Protein AF-A0A2P9GNP9-F1 (afdb_monomer_lite)

Secondary structure (DSSP, 8-state):
----------PPP---SS-GGGHHHHHHHHHHHHHHHHHHHHHHHHH-TTT--HHHHHHHHHHHHHHHHHHHHHHHHHTTTT-

Sequence (83 aa):
MNASENNYVDLEPFNSILDRKYFPYFFFLFEIYSFISIFCLFDYNKVNRTKQSIKTNLILCFIASINIGLSIYFLLLYFDVCI

Radius of gyration: 21.91 Å; chains: 1; bounding box: 57×36×56 Å

Structure (mmCIF, N/CA/C/O backbone):
data_AF-A0A2P9GNP9-F1
#
_entry.id   AF-A0A2P9GNP9-F1
#
loop_
_atom_site.group_PDB
_atom_site.id
_atom_site.type_symbol
_atom_site.label_atom_id
_atom_site.label_alt_id
_atom_site.label_comp_id
_atom_site.label_asym_id
_atom_site.label_entity_id
_atom_site.label_seq_id
_atom_site.pdbx_PDB_ins_code
_atom_site.Cartn_x
_atom_site.Cartn_y
_atom_site.Cartn_z
_atom_site.occupancy
_atom_site.B_iso_or_equiv
_atom_site.auth_seq_id
_atom_site.auth_comp_id
_atom_site.auth_asym_id
_atom_site.auth_atom_id
_atom_site.pdbx_PDB_model_num
ATOM 1 N N . MET A 1 1 ? 35.434 28.778 -34.921 1.00 38.41 1 MET A N 1
ATOM 2 C CA . MET A 1 1 ? 36.295 27.603 -34.667 1.00 38.41 1 MET A CA 1
ATOM 3 C C . MET A 1 1 ? 36.685 27.642 -33.199 1.00 38.41 1 MET A C 1
ATOM 5 O O . MET A 1 1 ? 37.246 28.650 -32.812 1.00 38.41 1 MET A O 1
ATOM 9 N N . ASN A 1 2 ? 36.387 26.706 -32.304 1.00 44.69 2 ASN A N 1
ATOM 10 C CA . ASN A 1 2 ? 35.610 25.468 -32.315 1.00 44.69 2 ASN A CA 1
ATOM 11 C C . ASN A 1 2 ? 35.003 25.368 -30.905 1.00 44.69 2 ASN A C 1
ATOM 13 O O . ASN A 1 2 ? 35.753 25.304 -29.939 1.00 44.69 2 ASN A O 1
ATOM 17 N N . ALA A 1 3 ? 33.676 25.378 -30.776 1.00 47.16 3 ALA A N 1
ATOM 18 C CA . ALA A 1 3 ? 32.992 25.093 -29.512 1.00 47.16 3 ALA A CA 1
ATOM 19 C C . ALA A 1 3 ? 32.673 23.592 -29.450 1.00 47.16 3 ALA A C 1
ATOM 21 O O . ALA A 1 3 ? 31.517 23.186 -29.480 1.00 47.16 3 ALA A O 1
ATOM 22 N N . SER A 1 4 ? 33.716 22.764 -29.486 1.00 53.59 4 SER A N 1
ATOM 23 C CA . SER A 1 4 ? 33.594 21.305 -29.456 1.00 53.59 4 SER A CA 1
ATOM 24 C C . SER A 1 4 ? 34.649 20.705 -28.533 1.00 53.59 4 SER A C 1
ATOM 26 O O . SER A 1 4 ? 35.384 19.799 -28.918 1.00 53.59 4 SER A O 1
ATOM 28 N N . GLU A 1 5 ? 34.745 21.223 -27.313 1.00 51.81 5 GLU A N 1
ATOM 29 C CA . GLU A 1 5 ? 35.252 20.413 -26.210 1.00 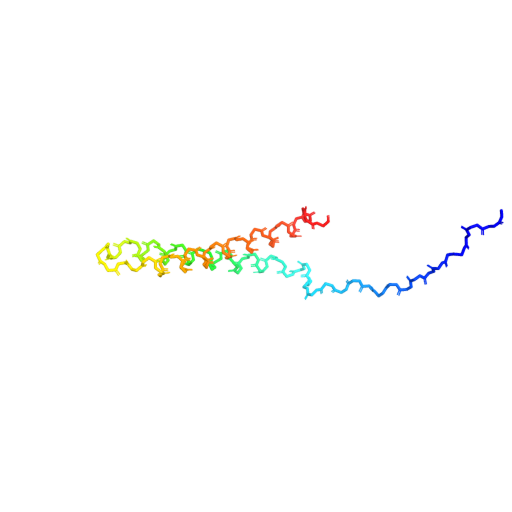51.81 5 GLU A CA 1
ATOM 30 C C . GLU A 1 5 ? 34.076 19.557 -25.742 1.00 51.81 5 GLU A C 1
ATOM 32 O O . GLU A 1 5 ? 33.284 19.943 -24.883 1.00 51.81 5 GLU A O 1
ATOM 37 N N . ASN A 1 6 ? 33.904 18.413 -26.412 1.00 56.00 6 ASN A N 1
ATOM 38 C CA . ASN A 1 6 ? 33.049 17.336 -25.935 1.00 56.00 6 ASN A CA 1
ATOM 39 C C . ASN A 1 6 ? 33.667 16.820 -24.636 1.00 56.00 6 ASN A C 1
ATOM 41 O O . ASN A 1 6 ? 34.445 15.867 -24.641 1.00 56.00 6 ASN A O 1
ATOM 45 N N . ASN A 1 7 ? 33.332 17.481 -23.532 1.00 57.56 7 ASN A N 1
ATOM 46 C CA . ASN A 1 7 ? 33.504 16.935 -22.203 1.00 57.56 7 ASN A CA 1
ATOM 47 C C . ASN A 1 7 ? 32.596 15.708 -22.133 1.00 57.56 7 ASN A C 1
ATOM 49 O O . ASN A 1 7 ? 31.409 15.819 -21.827 1.00 57.56 7 ASN A O 1
ATOM 53 N N . TYR A 1 8 ? 33.141 14.547 -22.498 1.00 58.16 8 TYR A N 1
ATOM 54 C CA . TYR A 1 8 ? 32.568 13.254 -22.155 1.00 58.16 8 TYR A CA 1
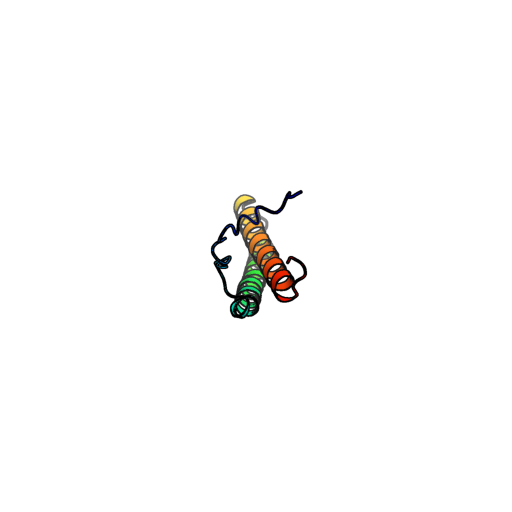ATOM 55 C C . TYR A 1 8 ? 32.618 13.161 -20.634 1.00 58.16 8 TYR A C 1
ATOM 57 O O . TYR A 1 8 ? 33.589 12.706 -20.037 1.00 58.16 8 TYR A O 1
ATOM 65 N N . VAL A 1 9 ? 31.592 13.717 -19.999 1.00 63.50 9 VAL A N 1
ATOM 66 C CA . VAL A 1 9 ? 31.297 13.446 -18.604 1.00 63.50 9 VAL A CA 1
ATOM 67 C C . VAL A 1 9 ? 30.828 11.998 -18.601 1.00 63.50 9 VAL A C 1
ATOM 69 O O . VAL A 1 9 ? 29.705 11.720 -19.023 1.00 63.50 9 VAL A O 1
ATOM 72 N N . ASP A 1 10 ? 31.713 11.082 -18.206 1.00 60.19 10 ASP A N 1
ATOM 73 C CA . ASP A 1 10 ? 31.355 9.702 -17.878 1.00 60.19 10 ASP A CA 1
ATOM 74 C C . ASP A 1 10 ? 30.399 9.752 -16.681 1.00 60.19 10 ASP A C 1
ATOM 76 O O . ASP A 1 10 ? 30.793 9.710 -15.516 1.00 60.19 10 ASP A O 1
ATOM 80 N N . LEU A 1 11 ? 29.117 9.949 -16.976 1.00 69.62 11 LEU A N 1
ATOM 81 C CA . LEU A 1 11 ? 28.049 9.784 -16.010 1.00 69.62 11 LEU A CA 1
ATOM 82 C C . LEU A 1 11 ? 27.924 8.284 -15.769 1.00 69.62 11 LEU A C 1
ATOM 84 O O . LEU A 1 11 ? 27.652 7.524 -16.701 1.00 69.62 11 LEU A O 1
ATOM 88 N N . GLU A 1 12 ? 28.134 7.859 -14.523 1.00 64.94 12 GLU A N 1
ATOM 89 C CA . GLU A 1 12 ? 27.840 6.485 -14.130 1.00 64.94 12 GLU A CA 1
ATOM 90 C C . GLU A 1 12 ? 26.398 6.142 -14.539 1.00 64.94 12 GLU A C 1
ATOM 92 O O . GLU A 1 12 ? 25.492 6.971 -14.369 1.00 64.94 12 GLU A O 1
ATOM 97 N N . PRO A 1 13 ? 26.159 4.950 -15.113 1.00 66.94 13 PRO A N 1
ATOM 98 C CA . PRO A 1 13 ? 24.824 4.564 -15.537 1.00 66.94 13 PRO A CA 1
ATOM 99 C C . PRO A 1 13 ? 23.873 4.626 -14.341 1.00 66.94 13 PRO A C 1
ATOM 101 O O . PRO A 1 13 ? 24.198 4.167 -13.245 1.00 66.94 13 PRO A O 1
ATOM 104 N N . PHE A 1 14 ? 22.688 5.202 -14.555 1.00 67.62 14 PHE A N 1
ATOM 105 C CA . PHE A 1 14 ? 21.663 5.286 -13.522 1.00 67.62 14 PHE A CA 1
ATOM 106 C C . PHE A 1 14 ? 21.278 3.876 -13.063 1.00 67.62 14 PHE A C 1
ATOM 108 O O . PHE A 1 14 ? 20.568 3.144 -13.756 1.00 67.62 14 PHE A O 1
ATOM 115 N N . ASN A 1 15 ? 21.748 3.498 -11.877 1.00 69.81 15 ASN A N 1
ATOM 116 C CA . ASN A 1 15 ? 21.350 2.261 -11.231 1.00 69.81 15 ASN A CA 1
ATOM 117 C C . ASN A 1 15 ? 20.016 2.498 -10.529 1.00 69.81 15 ASN A C 1
ATOM 119 O O . ASN A 1 15 ? 19.958 3.098 -9.454 1.00 69.81 15 ASN A O 1
ATOM 123 N N . SER A 1 16 ? 18.931 2.029 -11.147 1.00 75.50 16 SER A N 1
ATOM 124 C CA . SER A 1 16 ? 17.631 2.003 -10.482 1.00 75.50 16 SER A CA 1
ATOM 125 C C . SER A 1 16 ? 17.727 1.168 -9.205 1.00 75.50 16 SER A C 1
ATOM 127 O O . SER A 1 16 ? 18.245 0.053 -9.223 1.00 75.50 16 SER A O 1
ATOM 129 N N . ILE A 1 17 ? 17.174 1.681 -8.103 1.00 84.44 17 ILE A N 1
ATOM 130 C CA . ILE A 1 17 ? 17.057 0.941 -6.834 1.00 84.44 17 ILE A CA 1
ATOM 131 C C . ILE A 1 17 ? 16.243 -0.348 -7.035 1.00 84.44 17 ILE A C 1
ATOM 133 O O . ILE A 1 17 ? 16.429 -1.327 -6.313 1.00 84.44 17 ILE A O 1
ATOM 137 N N . LEU A 1 18 ? 15.340 -0.354 -8.019 1.00 85.88 18 LEU A N 1
ATOM 138 C CA . LEU A 1 18 ? 14.467 -1.479 -8.306 1.00 85.88 18 LEU A CA 1
ATOM 139 C C . LEU A 1 18 ? 14.390 -1.763 -9.807 1.00 85.88 18 LEU A C 1
ATOM 141 O O . LEU A 1 18 ? 14.017 -0.895 -10.601 1.00 85.88 18 LEU A O 1
ATOM 145 N N . ASP A 1 19 ? 14.680 -3.008 -10.188 1.00 88.25 19 ASP A N 1
ATOM 146 C CA . ASP A 1 19 ? 14.509 -3.456 -11.569 1.00 88.25 19 ASP A CA 1
ATOM 147 C C . ASP A 1 19 ? 13.030 -3.449 -11.964 1.00 88.25 19 ASP A C 1
ATOM 149 O O . ASP A 1 19 ? 12.175 -4.000 -11.263 1.00 88.25 19 ASP A O 1
ATOM 153 N N . ARG A 1 20 ? 12.744 -2.948 -13.169 1.00 85.44 20 ARG A N 1
ATOM 154 C CA . ARG A 1 20 ? 11.389 -2.892 -13.739 1.00 85.44 20 ARG A CA 1
ATOM 155 C C . ARG A 1 20 ? 10.671 -4.243 -13.768 1.00 85.44 20 ARG A C 1
ATOM 157 O O . ARG A 1 20 ? 9.453 -4.298 -13.614 1.00 85.44 20 ARG A O 1
ATOM 164 N N . LYS A 1 21 ? 11.419 -5.347 -13.889 1.00 90.50 21 LYS A N 1
ATOM 165 C CA . LYS A 1 21 ? 10.873 -6.716 -13.834 1.00 90.50 21 LYS A CA 1
ATOM 166 C C . LYS A 1 21 ? 10.112 -7.008 -12.534 1.00 90.50 21 LYS A C 1
ATOM 168 O O . LYS A 1 21 ? 9.268 -7.898 -12.522 1.00 90.50 21 LYS A O 1
ATOM 173 N N . TYR A 1 22 ? 10.394 -6.271 -11.456 1.00 92.94 22 TYR A N 1
ATOM 174 C CA . TYR A 1 22 ? 9.744 -6.446 -10.162 1.00 92.94 22 TYR A CA 1
ATOM 175 C C . TYR A 1 22 ? 8.499 -5.573 -9.963 1.00 92.94 22 TYR A C 1
ATOM 177 O O . TYR A 1 22 ? 7.718 -5.860 -9.059 1.00 92.94 22 TYR A O 1
ATOM 185 N N . PHE A 1 23 ? 8.259 -4.554 -10.794 1.00 92.50 23 PHE A N 1
ATOM 186 C CA . PHE A 1 23 ? 7.130 -3.63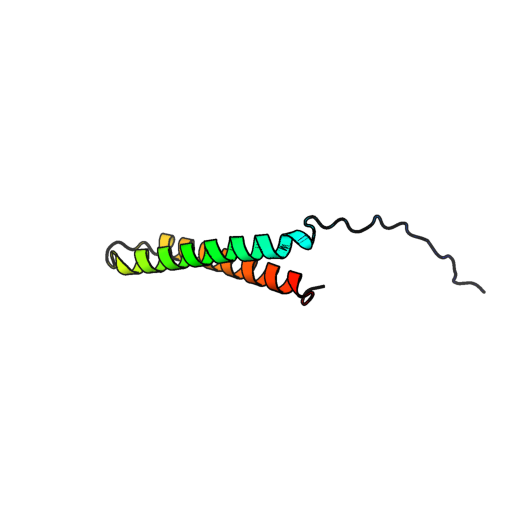0 -10.603 1.00 92.50 23 PHE A CA 1
ATOM 187 C C . PHE A 1 23 ? 5.760 -4.329 -10.527 1.00 92.50 23 PHE A C 1
ATOM 189 O O . PHE A 1 23 ? 5.000 -3.990 -9.619 1.00 92.50 23 PHE A O 1
ATOM 196 N N . PRO A 1 24 ? 5.448 -5.354 -11.353 1.00 93.38 24 PRO A N 1
ATOM 197 C CA . PRO A 1 24 ? 4.183 -6.083 -11.229 1.00 93.38 24 PRO A CA 1
ATOM 198 C C . PRO A 1 24 ? 4.000 -6.752 -9.863 1.00 93.38 24 PRO A C 1
ATOM 200 O O . PRO A 1 24 ? 2.892 -6.794 -9.339 1.00 93.38 24 PRO A O 1
ATOM 203 N N . TYR A 1 25 ? 5.081 -7.253 -9.260 1.00 95.44 25 TYR A N 1
ATOM 204 C CA . TYR A 1 25 ? 5.024 -7.913 -7.954 1.00 95.44 25 TYR A CA 1
ATOM 205 C C . TYR A 1 25 ? 4.713 -6.912 -6.842 1.00 95.44 25 TYR A C 1
ATOM 207 O O . TYR A 1 25 ? 3.893 -7.203 -5.975 1.00 95.44 25 TYR A O 1
ATOM 215 N N . PHE A 1 26 ? 5.321 -5.723 -6.888 1.00 94.69 26 PHE A N 1
ATOM 216 C CA . PHE A 1 26 ? 5.005 -4.649 -5.946 1.00 94.69 26 PHE A CA 1
ATOM 217 C C . PHE A 1 26 ? 3.576 -4.141 -6.126 1.00 94.69 26 PHE A C 1
ATOM 219 O O . PHE A 1 26 ? 2.881 -3.969 -5.129 1.00 94.69 26 PHE A O 1
ATOM 226 N N . PHE A 1 27 ? 3.110 -3.987 -7.370 1.00 94.38 27 PHE A N 1
ATOM 227 C CA . PHE A 1 27 ? 1.707 -3.685 -7.662 1.00 94.38 27 PHE A CA 1
ATOM 228 C C . PHE A 1 27 ? 0.768 -4.691 -6.980 1.00 94.38 27 PHE A C 1
ATOM 230 O O . PHE A 1 27 ? -0.038 -4.297 -6.142 1.00 94.38 27 PHE A O 1
ATOM 237 N N . PHE A 1 28 ? 0.921 -5.995 -7.244 1.00 95.75 28 PHE A N 1
ATOM 238 C CA . PHE A 1 28 ? 0.059 -7.015 -6.634 1.00 95.75 28 PHE A CA 1
ATOM 239 C C . PHE A 1 28 ? 0.150 -7.039 -5.106 1.00 95.75 28 PHE A C 1
ATOM 241 O O . PHE A 1 28 ? -0.863 -7.215 -4.430 1.00 95.75 28 PHE A O 1
ATOM 248 N N . LEU A 1 29 ? 1.349 -6.852 -4.554 1.00 97.19 29 LEU A N 1
ATOM 249 C CA . LEU A 1 29 ? 1.561 -6.812 -3.113 1.00 97.19 29 LEU A CA 1
ATOM 250 C C . LEU A 1 29 ? 0.772 -5.664 -2.470 1.00 97.19 29 LEU A C 1
ATOM 252 O O . LEU A 1 29 ? -0.014 -5.899 -1.551 1.00 97.19 29 LEU A O 1
ATOM 256 N N . PHE A 1 30 ? 0.937 -4.438 -2.969 1.00 97.38 30 PHE A N 1
ATOM 257 C CA . PHE A 1 30 ? 0.229 -3.275 -2.434 1.00 97.38 30 PHE A CA 1
ATOM 258 C C . PHE A 1 30 ? -1.274 -3.331 -2.694 1.00 97.38 30 PHE A C 1
ATOM 260 O O . PHE A 1 30 ? -2.052 -2.888 -1.850 1.00 97.38 30 PHE A O 1
ATOM 267 N N . GLU A 1 31 ? -1.705 -3.935 -3.797 1.00 96.06 31 GLU A N 1
ATOM 268 C CA . GLU A 1 31 ? -3.120 -4.149 -4.088 1.00 96.06 31 GLU A CA 1
ATOM 269 C C . GLU A 1 31 ? -3.773 -5.087 -3.057 1.00 96.06 31 GLU A C 1
ATOM 271 O O . GLU A 1 31 ? -4.799 -4.753 -2.462 1.00 96.06 31 GLU A O 1
ATOM 276 N N . ILE A 1 32 ? -3.140 -6.225 -2.745 1.00 97.25 32 ILE A N 1
ATOM 277 C CA . ILE A 1 32 ? -3.625 -7.155 -1.711 1.00 97.25 32 ILE A CA 1
ATOM 278 C C . ILE A 1 32 ? -3.691 -6.461 -0.344 1.00 97.25 32 ILE A C 1
ATOM 280 O O . ILE A 1 32 ? -4.702 -6.564 0.358 1.00 97.25 32 ILE A O 1
ATOM 284 N N . TYR A 1 33 ? -2.651 -5.710 0.032 1.00 96.44 33 TYR A N 1
ATOM 285 C CA . TYR A 1 33 ? -2.657 -4.948 1.285 1.00 96.44 33 TYR A CA 1
ATOM 286 C C . TYR A 1 33 ? -3.726 -3.851 1.304 1.00 96.44 33 TYR A C 1
ATOM 288 O O . TYR A 1 33 ? -4.309 -3.590 2.362 1.00 96.44 33 TYR A O 1
ATOM 296 N N . SER A 1 34 ? -4.026 -3.240 0.157 1.00 95.88 34 SER A N 1
ATOM 297 C CA . SER A 1 34 ? -5.111 -2.264 0.015 1.00 95.88 34 SER A CA 1
ATOM 298 C C . SER A 1 34 ? -6.458 -2.909 0.313 1.00 95.88 34 SER A C 1
ATOM 300 O O . SER A 1 34 ? -7.195 -2.405 1.161 1.00 95.88 34 SER A O 1
ATOM 302 N N . PHE A 1 35 ? -6.746 -4.069 -0.287 1.00 96.00 35 PHE A N 1
ATOM 303 C CA . PHE A 1 35 ? -7.976 -4.812 -0.008 1.00 96.00 35 PHE A CA 1
ATOM 304 C C . PHE A 1 35 ? -8.107 -5.160 1.474 1.00 96.00 35 PHE A C 1
ATOM 306 O O . PHE A 1 35 ? -9.138 -4.863 2.078 1.00 96.00 35 PHE A O 1
ATOM 313 N N . ILE A 1 36 ? -7.059 -5.719 2.085 1.00 96.25 36 ILE A N 1
ATOM 314 C CA . ILE A 1 36 ? -7.058 -6.053 3.518 1.00 96.25 36 ILE A CA 1
ATOM 315 C C . ILE A 1 36 ? -7.334 -4.803 4.363 1.00 96.25 36 ILE A C 1
ATOM 317 O O . ILE A 1 36 ? -8.176 -4.837 5.259 1.00 96.25 36 ILE A O 1
ATOM 321 N N . SER A 1 37 ? -6.672 -3.684 4.062 1.00 94.06 37 SER A N 1
ATOM 322 C CA . SER A 1 37 ? -6.835 -2.429 4.807 1.00 94.06 37 SER A CA 1
ATOM 323 C C . SER A 1 37 ? -8.263 -1.886 4.708 1.00 94.06 37 SER A C 1
ATOM 325 O O . SER A 1 37 ? -8.832 -1.463 5.715 1.00 94.06 37 SER A O 1
ATOM 327 N N . ILE A 1 38 ? -8.869 -1.945 3.519 1.00 94.00 38 ILE A N 1
ATOM 328 C CA . ILE A 1 38 ? -10.260 -1.538 3.283 1.00 94.00 38 ILE A CA 1
ATOM 329 C C . ILE A 1 38 ? -11.231 -2.449 4.043 1.00 94.00 38 ILE A C 1
ATOM 331 O O . ILE A 1 38 ? -12.158 -1.954 4.685 1.00 94.00 38 ILE A O 1
ATOM 335 N N . PHE A 1 39 ? -11.014 -3.768 4.028 1.00 94.50 39 PHE A N 1
ATOM 336 C CA . PHE A 1 39 ? -11.827 -4.707 4.804 1.00 94.50 39 PHE A CA 1
ATOM 337 C C . PHE A 1 39 ? -11.741 -4.424 6.305 1.00 94.50 39 PHE A C 1
ATOM 339 O O . PHE A 1 39 ? -12.777 -4.318 6.959 1.00 94.50 39 PHE A O 1
ATOM 346 N N . CYS A 1 40 ? -10.534 -4.221 6.839 1.00 91.69 40 CYS A N 1
ATOM 347 C CA . CYS A 1 40 ? -10.326 -3.834 8.235 1.00 91.69 40 CYS A CA 1
ATOM 348 C C . CYS A 1 40 ? -11.035 -2.514 8.576 1.00 91.69 40 CYS A C 1
ATOM 350 O O . CYS A 1 40 ? -11.642 -2.396 9.639 1.00 91.69 40 CYS A O 1
ATOM 352 N N . LEU A 1 41 ? -10.994 -1.528 7.674 1.00 91.38 41 LEU A N 1
ATOM 353 C CA . LEU A 1 41 ? -11.684 -0.248 7.841 1.00 91.38 41 LEU A CA 1
ATOM 354 C C . LEU A 1 41 ? -13.207 -0.439 7.905 1.00 91.38 41 LEU A C 1
ATOM 356 O O . LEU A 1 41 ? -13.869 0.128 8.776 1.00 91.38 41 LEU A O 1
ATOM 360 N N . PHE A 1 42 ? -13.778 -1.244 7.005 1.00 90.94 42 PHE A N 1
ATOM 361 C CA . PHE A 1 42 ? -15.212 -1.532 7.007 1.00 90.94 42 PHE A CA 1
ATOM 362 C C . PHE A 1 42 ? -15.649 -2.316 8.241 1.00 90.94 42 PHE A C 1
ATOM 364 O O . PHE A 1 42 ? -16.667 -1.970 8.842 1.00 90.94 42 PHE A O 1
ATOM 371 N N . ASP A 1 43 ? -14.881 -3.326 8.643 1.00 90.12 43 ASP A N 1
ATOM 372 C CA . ASP A 1 43 ? -15.178 -4.123 9.831 1.00 90.12 43 ASP A CA 1
ATOM 373 C C . ASP A 1 43 ? -15.126 -3.260 11.100 1.00 90.12 43 ASP A C 1
ATOM 375 O O . ASP A 1 43 ? -16.086 -3.213 11.875 1.00 90.12 43 ASP A O 1
ATOM 379 N N . TYR A 1 44 ? -14.081 -2.438 11.238 1.00 87.00 44 TYR A N 1
ATOM 380 C CA . TYR A 1 44 ? -13.961 -1.472 12.330 1.00 87.00 44 TYR A CA 1
ATOM 381 C C . TYR A 1 44 ? -15.144 -0.492 12.373 1.00 87.00 44 TYR A C 1
ATOM 383 O O . TYR A 1 44 ? -15.691 -0.211 13.446 1.00 87.00 44 TYR A O 1
ATOM 391 N N . ASN A 1 45 ? -15.587 -0.008 11.207 1.00 85.75 45 ASN A N 1
ATOM 392 C CA . ASN A 1 45 ? -16.727 0.900 11.096 1.00 85.75 45 ASN A CA 1
ATOM 393 C C . ASN A 1 45 ? -18.077 0.224 11.406 1.00 85.75 45 ASN A C 1
ATOM 395 O O . ASN A 1 45 ? -19.00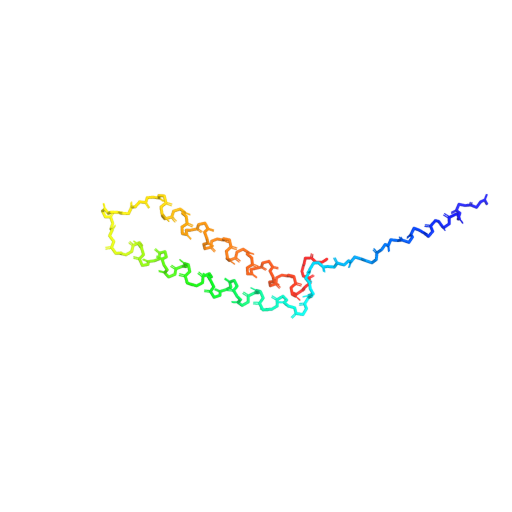0 0.897 11.875 1.00 85.75 45 ASN A O 1
ATOM 399 N N . LYS A 1 46 ? -18.195 -1.093 11.199 1.00 84.56 46 LYS A N 1
ATOM 400 C CA . LYS A 1 46 ? -19.417 -1.872 11.442 1.00 84.56 46 LYS A CA 1
ATOM 401 C C . LYS A 1 46 ? -19.573 -2.305 12.902 1.00 84.56 46 LYS A C 1
ATOM 403 O O . LYS A 1 46 ? -20.691 -2.288 13.412 1.00 84.56 46 LYS A O 1
ATOM 408 N N . VAL A 1 47 ? -18.483 -2.690 13.570 1.00 72.38 47 VAL A N 1
ATOM 409 C CA . VAL A 1 47 ? -18.559 -3.451 14.828 1.00 72.38 47 VAL A CA 1
ATOM 410 C C . VAL A 1 47 ? -18.974 -2.620 16.052 1.00 72.38 47 VAL A C 1
ATOM 412 O O . VAL A 1 47 ? -19.639 -3.184 16.911 1.00 72.38 47 VAL A O 1
ATOM 415 N N . ASN A 1 48 ? -18.676 -1.314 16.173 1.00 60.41 48 ASN A N 1
ATOM 416 C CA . ASN A 1 48 ? -19.093 -0.531 17.360 1.00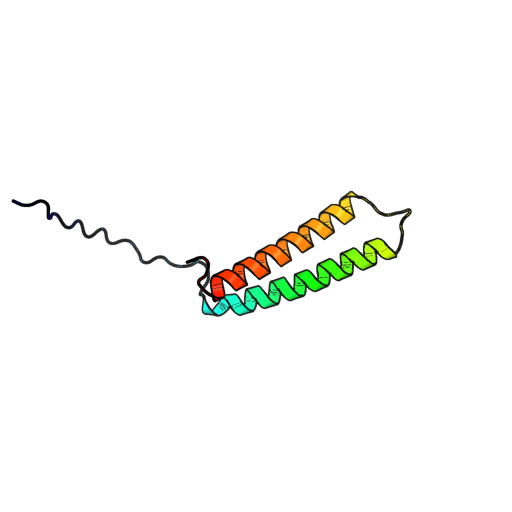 60.41 48 ASN A CA 1
ATOM 417 C C . ASN A 1 48 ? -19.061 1.002 17.171 1.00 60.41 48 ASN A C 1
ATOM 419 O O . ASN A 1 48 ? -18.075 1.654 17.520 1.00 60.41 48 ASN A O 1
ATOM 423 N N . ARG A 1 49 ? -20.175 1.616 16.747 1.00 63.44 49 ARG A N 1
ATOM 424 C CA . ARG A 1 49 ? -20.300 3.091 16.627 1.00 63.44 49 ARG A CA 1
ATOM 425 C C . ARG A 1 49 ? -20.000 3.868 17.920 1.00 63.44 49 ARG A C 1
ATOM 427 O O . ARG A 1 49 ? -19.589 5.017 17.852 1.00 63.44 49 ARG A O 1
ATOM 434 N N . THR A 1 50 ? -20.186 3.262 19.093 1.00 65.38 50 THR A N 1
ATOM 435 C CA . THR A 1 50 ? -20.022 3.924 20.402 1.00 65.38 50 THR A CA 1
ATOM 436 C C . THR A 1 50 ? -18.614 3.821 21.000 1.00 65.38 50 THR A C 1
ATOM 438 O O . THR A 1 50 ? -18.310 4.555 21.935 1.00 65.38 50 THR A O 1
ATOM 441 N N . LYS A 1 51 ? -17.737 2.948 20.476 1.00 66.44 51 LYS A N 1
ATOM 442 C CA . LYS A 1 51 ? -16.337 2.781 20.936 1.00 66.44 51 LYS A CA 1
ATOM 443 C C . LYS A 1 51 ? -15.294 3.125 19.866 1.00 66.44 51 LYS A C 1
ATOM 445 O O . LYS A 1 51 ? -14.101 2.926 20.087 1.00 66.44 51 LYS A O 1
ATOM 450 N N . GLN A 1 52 ? -15.723 3.632 18.711 1.00 74.31 52 GLN A N 1
ATOM 451 C CA . GLN A 1 52 ? -14.820 4.012 17.631 1.00 74.31 52 GLN A CA 1
ATOM 452 C C . GLN A 1 52 ? -13.967 5.218 18.028 1.00 74.31 52 GLN A C 1
ATOM 454 O O . GLN A 1 52 ? -14.437 6.346 18.150 1.00 74.31 52 GLN A O 1
ATOM 459 N N . SER A 1 53 ? -12.670 4.976 18.182 1.00 84.50 53 SER A N 1
ATOM 460 C CA . SER A 1 53 ? -11.665 6.028 18.214 1.00 84.50 53 SER A CA 1
ATOM 461 C C . SER A 1 53 ? -11.455 6.584 16.806 1.00 84.50 53 SER A C 1
ATOM 463 O O . SER A 1 53 ? -11.106 5.842 15.881 1.00 84.50 53 SER A O 1
ATOM 465 N N . ILE A 1 54 ? -11.611 7.903 16.665 1.00 85.75 54 ILE A N 1
ATOM 466 C CA . ILE A 1 54 ? -11.294 8.650 15.437 1.00 85.75 54 ILE A CA 1
ATOM 467 C C . ILE A 1 54 ? -9.828 8.432 15.041 1.00 85.75 54 ILE A C 1
ATOM 469 O O . ILE A 1 54 ? -9.527 8.290 13.859 1.00 85.75 54 ILE A O 1
ATOM 473 N N . LYS A 1 55 ? -8.920 8.336 16.023 1.00 88.31 55 LYS A N 1
ATOM 474 C CA . LYS A 1 55 ? -7.487 8.121 15.773 1.00 88.31 55 LYS A CA 1
ATOM 475 C C . LYS A 1 55 ? -7.242 6.814 15.021 1.00 88.31 55 LYS A C 1
ATOM 477 O O . LYS A 1 55 ? -6.522 6.809 14.033 1.00 88.31 55 LYS A O 1
ATOM 482 N N . THR A 1 56 ? -7.880 5.726 15.449 1.00 88.94 56 THR A N 1
ATOM 483 C CA . THR A 1 56 ? -7.745 4.418 14.792 1.00 88.94 56 THR A CA 1
ATOM 484 C C . THR A 1 56 ? -8.307 4.451 13.374 1.00 88.94 56 THR A C 1
ATOM 486 O O . THR A 1 56 ? -7.687 3.909 12.465 1.00 88.94 56 THR A O 1
ATOM 489 N N . ASN A 1 57 ? -9.436 5.136 13.164 1.00 89.75 57 ASN A N 1
ATOM 490 C CA . ASN A 1 57 ? -10.033 5.261 11.835 1.00 89.75 57 ASN A CA 1
ATOM 491 C C . ASN A 1 57 ? -9.117 6.038 10.874 1.00 89.75 57 ASN A C 1
ATOM 493 O O . ASN A 1 57 ? -8.898 5.613 9.744 1.00 89.75 57 ASN A O 1
ATOM 497 N N . LEU A 1 58 ? -8.521 7.139 11.347 1.00 92.94 58 LEU A N 1
ATOM 498 C CA . LEU A 1 58 ? -7.543 7.913 10.579 1.00 92.94 58 LEU A CA 1
ATOM 499 C C . LEU A 1 58 ? -6.305 7.085 10.227 1.00 92.94 58 LEU A C 1
ATOM 501 O O . LEU A 1 58 ? -5.856 7.138 9.089 1.00 92.94 58 LEU A O 1
ATOM 505 N N . ILE A 1 59 ? -5.780 6.295 11.168 1.00 93.75 59 ILE A N 1
ATOM 506 C CA . ILE A 1 59 ? -4.612 5.435 10.925 1.00 93.75 59 ILE A CA 1
ATOM 507 C C . ILE A 1 59 ? -4.934 4.363 9.879 1.00 93.75 59 ILE A C 1
ATOM 509 O O . ILE A 1 59 ? -4.173 4.192 8.932 1.00 93.75 59 ILE A O 1
ATOM 513 N N . LEU A 1 60 ? -6.068 3.669 10.011 1.00 92.38 60 LEU A N 1
ATOM 514 C CA . LEU A 1 60 ? -6.486 2.651 9.041 1.00 92.38 60 LEU A CA 1
ATOM 515 C C . LEU A 1 60 ? -6.701 3.254 7.648 1.00 92.38 60 LEU A C 1
ATOM 517 O O . LEU A 1 60 ? -6.261 2.682 6.653 1.00 92.38 60 LEU A O 1
ATOM 521 N N . CYS A 1 61 ? -7.323 4.432 7.578 1.00 94.38 61 CYS A N 1
ATOM 522 C CA . CYS A 1 61 ? -7.543 5.143 6.323 1.00 94.38 61 CYS A CA 1
ATOM 523 C C . CYS A 1 61 ? -6.219 5.610 5.692 1.00 94.38 61 CYS A C 1
ATOM 525 O O . CYS A 1 61 ? -6.025 5.485 4.486 1.00 94.38 61 CYS A O 1
ATOM 527 N N . PHE A 1 62 ? -5.272 6.080 6.506 1.00 96.44 62 PHE A N 1
ATOM 528 C CA . PHE A 1 62 ? -3.937 6.464 6.053 1.00 96.44 62 PHE A CA 1
ATOM 529 C C . PHE A 1 62 ? -3.159 5.273 5.483 1.00 96.44 62 PHE A C 1
ATOM 531 O O . PHE A 1 62 ? -2.599 5.375 4.394 1.00 96.44 62 PHE A O 1
ATOM 538 N N . ILE A 1 63 ? -3.182 4.126 6.169 1.00 95.56 63 ILE A N 1
ATOM 539 C CA . ILE A 1 63 ? -2.552 2.886 5.690 1.00 95.56 63 ILE A CA 1
ATOM 540 C C . ILE A 1 63 ? -3.183 2.438 4.366 1.00 95.56 63 ILE A C 1
ATOM 542 O O . ILE A 1 63 ? -2.461 2.124 3.421 1.00 95.56 63 ILE A O 1
ATOM 546 N N . ALA A 1 64 ? -4.516 2.450 4.269 1.00 95.75 64 ALA A N 1
ATOM 547 C CA . ALA A 1 64 ? -5.213 2.114 3.030 1.00 95.75 64 ALA A CA 1
ATOM 548 C C . ALA A 1 64 ? -4.808 3.053 1.881 1.00 95.75 64 ALA A C 1
ATOM 550 O O . ALA A 1 64 ? -4.466 2.582 0.801 1.00 95.75 64 ALA A O 1
ATOM 551 N N . SER A 1 65 ? -4.775 4.365 2.130 1.00 97.25 65 SER A N 1
ATOM 552 C CA . SER A 1 65 ? -4.377 5.376 1.143 1.00 97.25 65 SER A CA 1
ATOM 553 C C . SER A 1 65 ? -2.944 5.178 0.639 1.00 97.25 65 SER A C 1
ATOM 555 O O . SER A 1 65 ? -2.711 5.221 -0.567 1.00 97.25 65 SER A O 1
ATOM 557 N N . ILE A 1 66 ? -1.989 4.888 1.534 1.00 97.56 66 ILE A N 1
ATOM 558 C CA . ILE A 1 66 ? -0.600 4.600 1.146 1.00 97.56 66 ILE A CA 1
ATOM 559 C C . ILE A 1 66 ? -0.526 3.369 0.245 1.00 97.56 66 ILE A C 1
ATOM 561 O O . ILE A 1 66 ? 0.124 3.424 -0.796 1.00 97.56 66 ILE A O 1
ATOM 565 N N . ASN A 1 67 ? -1.185 2.271 0.624 1.00 97.19 67 ASN A N 1
ATOM 566 C CA . ASN A 1 67 ? -1.141 1.041 -0.165 1.00 97.19 67 ASN A CA 1
ATOM 567 C C . ASN A 1 67 ? -1.752 1.252 -1.559 1.00 97.19 67 ASN A C 1
ATOM 569 O O . ASN A 1 67 ? -1.146 0.860 -2.552 1.00 97.19 67 ASN A O 1
ATOM 573 N N . ILE A 1 68 ? -2.886 1.953 -1.653 1.00 96.94 68 ILE A N 1
ATOM 574 C CA . ILE A 1 68 ? -3.522 2.264 -2.942 1.00 96.94 68 ILE A CA 1
ATOM 575 C C . ILE A 1 68 ? -2.612 3.169 -3.779 1.00 96.94 68 ILE A C 1
ATOM 577 O O . ILE A 1 68 ? -2.396 2.911 -4.961 1.00 96.94 68 ILE A O 1
ATOM 581 N N . GLY A 1 69 ? -2.040 4.209 -3.168 1.00 96.69 69 GLY A N 1
ATOM 582 C CA . GLY A 1 69 ? -1.132 5.133 -3.845 1.00 96.69 69 GLY A CA 1
ATOM 583 C C . GLY A 1 69 ? 0.113 4.434 -4.391 1.00 96.69 69 GLY A C 1
ATOM 584 O O . GLY A 1 69 ? 0.482 4.658 -5.542 1.00 96.69 69 GLY A O 1
ATOM 585 N N . LEU A 1 70 ? 0.725 3.543 -3.606 1.00 96.19 70 LEU A N 1
ATOM 586 C CA . LEU A 1 70 ? 1.873 2.748 -4.044 1.00 96.19 70 LEU A CA 1
ATOM 587 C C . LEU A 1 70 ? 1.488 1.740 -5.132 1.00 96.19 70 LEU A C 1
ATOM 589 O O . LEU A 1 70 ? 2.225 1.610 -6.106 1.00 96.19 70 LEU A O 1
ATOM 593 N N . SER A 1 71 ? 0.329 1.083 -5.020 1.00 96.62 71 SER A N 1
ATOM 594 C CA . SER A 1 71 ? -0.197 0.192 -6.066 1.00 96.62 71 SER A CA 1
ATOM 595 C C . SER A 1 71 ? -0.319 0.932 -7.405 1.00 96.62 71 SER A C 1
ATOM 597 O O . SER A 1 71 ? 0.274 0.520 -8.405 1.00 96.62 71 SER A O 1
ATOM 599 N N . ILE A 1 72 ? -0.983 2.094 -7.407 1.00 94.88 72 ILE A N 1
ATOM 600 C CA . ILE A 1 72 ? -1.142 2.938 -8.601 1.00 94.88 72 ILE A CA 1
ATOM 601 C C . ILE A 1 72 ? 0.216 3.411 -9.127 1.00 94.88 72 ILE A C 1
ATOM 603 O O . ILE A 1 72 ? 0.452 3.373 -10.331 1.00 94.88 72 ILE A O 1
ATOM 607 N N . TYR A 1 73 ? 1.128 3.827 -8.248 1.00 94.62 73 TYR A N 1
ATOM 608 C CA . TYR A 1 73 ? 2.465 4.262 -8.644 1.00 94.62 73 TYR A CA 1
ATOM 609 C C . TYR A 1 73 ? 3.233 3.161 -9.392 1.00 94.62 73 TYR A C 1
ATOM 611 O O . TYR A 1 73 ? 3.739 3.400 -10.488 1.00 94.62 73 TYR A O 1
ATOM 619 N N . PHE A 1 74 ? 3.267 1.937 -8.855 1.00 93.81 74 PHE A N 1
ATOM 620 C CA . PHE A 1 74 ? 3.928 0.809 -9.520 1.00 93.81 74 PHE A CA 1
ATOM 621 C C . PHE A 1 74 ? 3.237 0.394 -10.819 1.00 93.81 74 PHE A C 1
ATOM 623 O O . PHE A 1 74 ? 3.917 -0.002 -11.767 1.00 93.81 74 PHE A O 1
ATOM 630 N N . LEU A 1 75 ? 1.912 0.529 -10.896 1.00 93.69 75 LEU A N 1
ATOM 631 C CA . LEU A 1 75 ? 1.162 0.309 -12.129 1.00 93.69 75 LEU A CA 1
ATOM 632 C C . LEU A 1 75 ? 1.563 1.318 -13.218 1.00 93.69 75 LEU A C 1
ATOM 634 O O . LEU A 1 75 ? 1.831 0.928 -14.353 1.00 93.69 75 LEU A O 1
ATOM 638 N N . LEU A 1 76 ? 1.655 2.605 -12.874 1.00 93.19 76 LEU A N 1
ATOM 639 C CA . LEU A 1 76 ? 2.057 3.660 -13.810 1.00 93.19 76 LEU A CA 1
ATOM 640 C C . LEU A 1 76 ? 3.506 3.495 -14.278 1.00 93.19 76 LEU A C 1
ATOM 642 O O . LEU A 1 76 ? 3.784 3.641 -15.469 1.00 93.19 76 LEU A O 1
ATOM 646 N N . LEU A 1 77 ? 4.412 3.136 -13.365 1.00 91.00 77 LEU A N 1
ATOM 647 C CA . LEU A 1 77 ? 5.796 2.807 -13.705 1.00 91.00 77 LEU A CA 1
ATOM 648 C C . LEU A 1 77 ? 5.895 1.589 -14.628 1.00 91.00 77 LEU A C 1
ATOM 650 O O . LEU A 1 77 ? 6.742 1.551 -15.515 1.00 91.00 77 LEU A O 1
ATOM 654 N N . TYR A 1 78 ? 5.046 0.579 -14.433 1.00 89.75 78 TYR A N 1
ATOM 655 C CA . TYR A 1 78 ? 5.042 -0.599 -15.294 1.00 89.75 78 TYR A CA 1
ATOM 656 C C . TYR A 1 78 ? 4.690 -0.248 -16.748 1.00 89.75 78 TYR A C 1
ATOM 658 O O . TYR A 1 78 ? 5.323 -0.776 -17.665 1.00 89.75 78 TYR A O 1
ATOM 666 N N . PHE A 1 79 ? 3.747 0.675 -16.957 1.00 89.69 79 PHE A N 1
ATOM 667 C CA . PHE A 1 79 ? 3.313 1.138 -18.281 1.00 89.69 79 PHE A CA 1
ATOM 668 C C . PHE A 1 79 ? 4.146 2.290 -18.871 1.00 89.69 79 PHE A C 1
ATOM 670 O O . PHE A 1 79 ? 3.742 2.849 -19.885 1.00 89.69 79 PHE A O 1
ATOM 677 N N . ASP A 1 80 ? 5.286 2.650 -18.270 1.00 84.94 80 ASP A N 1
ATOM 678 C CA . ASP A 1 80 ? 6.127 3.789 -18.688 1.00 84.94 80 ASP A CA 1
ATOM 679 C C . ASP A 1 80 ? 5.390 5.137 -18.754 1.00 84.94 80 ASP A C 1
ATOM 681 O O . ASP A 1 80 ? 5.800 6.045 -19.467 1.00 84.94 80 ASP A O 1
ATOM 685 N N . VAL A 1 81 ? 4.304 5.311 -17.994 1.00 80.56 81 VAL A N 1
ATOM 686 C CA . VAL A 1 81 ? 3.563 6.587 -17.978 1.00 80.56 81 VAL A CA 1
ATOM 687 C C . VAL A 1 81 ? 4.345 7.675 -17.230 1.00 80.56 81 VAL A C 1
ATOM 689 O O . VAL A 1 81 ? 4.122 8.864 -17.443 1.00 80.56 81 VAL A O 1
ATOM 692 N N . CYS A 1 8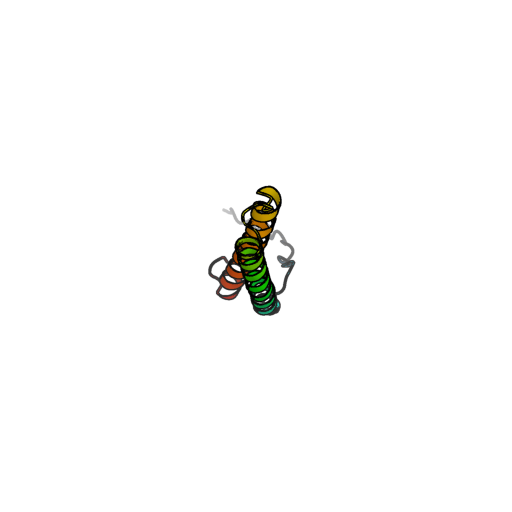2 ? 5.257 7.276 -16.341 1.00 64.69 82 CYS A N 1
ATOM 693 C CA . CYS A 1 82 ? 6.034 8.173 -15.483 1.00 64.69 82 CYS A CA 1
ATOM 694 C C . CYS A 1 82 ? 7.550 8.138 -15.757 1.00 64.69 82 CYS A C 1
ATOM 696 O O . CYS A 1 82 ? 8.314 8.487 -14.856 1.00 64.69 82 CYS A O 1
ATOM 698 N N . ILE A 1 83 ? 7.975 7.699 -16.951 1.00 56.78 83 ILE A N 1
ATOM 699 C CA . ILE A 1 83 ? 9.379 7.750 -17.406 1.00 56.78 83 ILE A CA 1
ATOM 700 C C . ILE A 1 83 ? 9.592 8.950 -18.327 1.00 56.78 83 ILE A C 1
ATOM 702 O O . ILE A 1 83 ? 8.740 9.164 -19.216 1.00 56.78 83 ILE A O 1
#

Foldseek 3Di:
DDPPPPPPPPDPPDDDPDDLVCLVVLLVVLVVQLVVLVVVLVCLVPPDPPPDDPVVNVVSVVSNVVSVVSNVVSVCVNVVVPD

pLDDT: mean 83.4, std 15.4, range [38.41, 97.56]